Protein AF-A0A4Y2V5R8-F1 (afdb_monomer_lite)

Foldseek 3Di:
DDDDPPPPPDPPVLVVLVVVLVVLVVVCVVVVDPVSVVVNVVSVVVSVVVVVVVVVVVVVVLVVPDDPPVCSVVVVVVVVPDDDDDDDAQQAPVGGDDDPVSVVVRVVVVVCVVPDDDPPDDPVVVVVVVVVVVLVPDCPRVVVVVVVVVVPDDDD

Secondary structure (DSSP, 8-state):
-----------HHHHHHHHHHHHHHHHHHHH--HHHHHHHHHHHHHHHHHHHHHHHHHHHHHHHT--STTSHHHHHHHHHH---PPPPPPEETTEE--SHHHHHHHHHHHHHHHHSPP----HHHHHHHHHHHHHHSSTT-HHHHHHHHHHTPPP-

Radius of gyration: 37.51 Å; chains: 1; bounding box: 89×52×84 Å

Sequence (156 aa):
MVKKSTATYIHANIKDLIKTCNKTKKAWQTLRNPPIKTELNRIEKLIKKLDRNSSQKDQTEELEALNTKDGTLWRKAKIMRKKAQKIPALLGENGFAYSDSIKAETIALSLEKQFSLNDLSHRETENEVKKSTKNFSSPHSPITKLIISNAFSPLR

pLDDT: mean 82.67, std 16.79, range [32.62, 97.38]

Structure (mmCIF, N/CA/C/O backbone):
data_AF-A0A4Y2V5R8-F1
#
_entry.id   AF-A0A4Y2V5R8-F1
#
loop_
_atom_site.group_PDB
_atom_site.id
_atom_site.type_symbol
_atom_site.label_atom_id
_atom_site.label_alt_id
_atom_site.label_comp_id
_atom_site.label_asym_id
_atom_site.label_entity_id
_atom_site.label_seq_id
_atom_site.pdbx_PDB_ins_code
_atom_site.Cartn_x
_atom_site.Cartn_y
_atom_site.Cartn_z
_atom_site.occupancy
_atom_site.B_iso_or_equiv
_atom_site.auth_seq_id
_atom_site.auth_comp_id
_atom_site.auth_asym_id
_atom_site.auth_atom_id
_atom_site.pdbx_PDB_model_num
ATOM 1 N N . MET A 1 1 ? -18.496 -16.917 -2.580 1.00 35.00 1 MET A N 1
ATOM 2 C CA . MET A 1 1 ? -17.890 -16.032 -3.605 1.00 35.00 1 MET A CA 1
ATOM 3 C C . MET A 1 1 ? -16.376 -16.082 -3.454 1.00 35.00 1 MET A C 1
ATOM 5 O O . MET A 1 1 ? -15.861 -15.653 -2.429 1.00 35.00 1 MET A O 1
ATOM 9 N N . VAL A 1 2 ? -15.677 -16.692 -4.411 1.00 32.62 2 VAL A N 1
ATOM 10 C CA . VAL A 1 2 ? -14.219 -16.892 -4.363 1.00 32.62 2 VAL A CA 1
ATOM 11 C C . VAL A 1 2 ? -13.525 -15.550 -4.598 1.00 32.62 2 VAL A C 1
ATOM 13 O O . VAL A 1 2 ? -13.733 -14.917 -5.633 1.00 32.62 2 VAL A O 1
ATOM 16 N N . LYS A 1 3 ? -12.713 -15.100 -3.636 1.00 38.69 3 LYS A N 1
ATOM 17 C CA . LYS A 1 3 ? -11.822 -13.948 -3.816 1.00 38.69 3 LYS A CA 1
ATOM 18 C C . LYS A 1 3 ? -10.803 -14.328 -4.892 1.00 38.69 3 LYS A C 1
ATOM 20 O O . LYS A 1 3 ? -9.906 -15.122 -4.626 1.00 38.69 3 LYS A O 1
ATOM 25 N 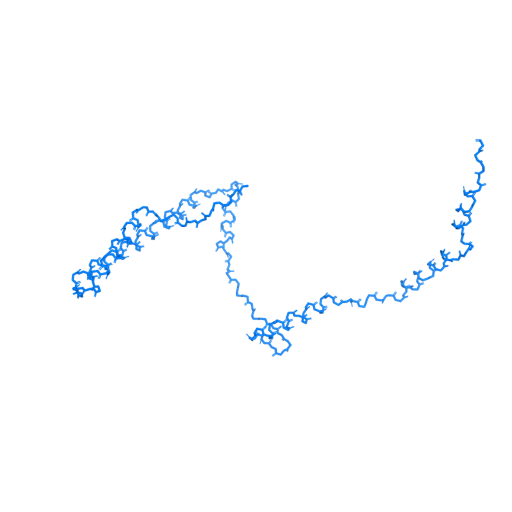N . LYS A 1 4 ? -10.969 -13.810 -6.113 1.00 35.03 4 LYS A N 1
ATOM 26 C CA . LYS A 1 4 ? -9.935 -13.906 -7.150 1.00 35.03 4 LYS A CA 1
ATOM 27 C C . LYS A 1 4 ? -8.678 -13.249 -6.585 1.00 35.03 4 LYS A C 1
ATOM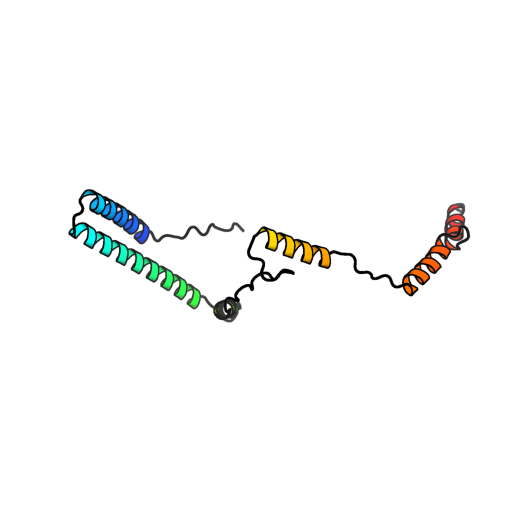 29 O O . LYS A 1 4 ? -8.737 -12.111 -6.122 1.00 35.03 4 LYS A O 1
ATOM 34 N N . SER A 1 5 ? -7.574 -13.987 -6.567 1.00 35.56 5 SER A N 1
ATOM 35 C CA . SER A 1 5 ? -6.269 -13.441 -6.225 1.00 35.56 5 SER A CA 1
ATOM 36 C C . SER A 1 5 ? -6.000 -12.251 -7.143 1.00 35.56 5 SER A C 1
ATOM 38 O O . SER A 1 5 ? -6.088 -12.359 -8.365 1.00 35.56 5 SER A O 1
ATOM 40 N N . THR A 1 6 ? -5.699 -11.093 -6.560 1.00 40.19 6 THR A N 1
ATOM 41 C CA . THR A 1 6 ? -5.209 -9.919 -7.286 1.00 40.19 6 THR A CA 1
ATOM 42 C C . THR A 1 6 ? -3.773 -10.192 -7.724 1.00 40.19 6 THR A C 1
ATOM 44 O O . THR A 1 6 ? -2.825 -9.598 -7.218 1.00 40.19 6 THR A O 1
ATOM 47 N N . ALA A 1 7 ? -3.589 -11.157 -8.624 1.00 45.28 7 ALA A N 1
ATOM 48 C CA . ALA A 1 7 ? -2.391 -11.218 -9.433 1.00 45.28 7 ALA A CA 1
ATOM 49 C C . ALA A 1 7 ? -2.414 -9.945 -10.278 1.00 45.28 7 ALA A C 1
ATOM 51 O O . ALA A 1 7 ? -3.287 -9.797 -11.132 1.00 45.28 7 ALA A O 1
ATOM 52 N N . THR A 1 8 ? -1.525 -8.999 -9.969 1.00 55.31 8 THR A N 1
ATOM 53 C CA . THR A 1 8 ? -1.347 -7.754 -10.717 1.00 55.31 8 THR A CA 1
ATOM 54 C C . THR A 1 8 ? -1.311 -8.100 -12.200 1.00 55.31 8 THR A C 1
ATOM 56 O O . THR A 1 8 ? -0.380 -8.761 -12.663 1.00 55.31 8 THR A O 1
ATOM 59 N N . TYR A 1 9 ? -2.370 -7.754 -12.929 1.00 61.19 9 TYR A N 1
ATOM 60 C CA . TYR A 1 9 ? -2.479 -8.043 -14.349 1.00 61.19 9 TYR A CA 1
ATOM 61 C C . TYR A 1 9 ? -1.428 -7.199 -15.070 1.00 61.19 9 TYR A C 1
ATOM 63 O O . TYR A 1 9 ? -1.610 -6.010 -15.310 1.00 61.19 9 TYR A O 1
ATOM 71 N N . ILE A 1 10 ? -0.275 -7.802 -15.359 1.00 63.09 10 ILE A N 1
ATOM 72 C CA . ILE A 1 10 ? 0.772 -7.147 -16.138 1.00 63.09 10 ILE A CA 1
ATOM 73 C C . ILE A 1 10 ? 0.345 -7.238 -17.600 1.00 63.09 10 ILE A C 1
ATOM 75 O O . ILE A 1 10 ? 0.365 -8.321 -18.188 1.00 63.09 10 ILE A O 1
ATOM 79 N N . HIS A 1 11 ? -0.036 -6.097 -18.176 1.00 66.25 11 HIS A N 1
ATOM 80 C CA . HIS A 1 11 ? -0.419 -5.971 -19.582 1.00 66.25 11 HIS A CA 1
ATOM 81 C C . HIS A 1 11 ? 0.610 -6.681 -20.481 1.00 66.25 11 HIS A C 1
ATOM 83 O O . HIS A 1 11 ? 1.816 -6.483 -20.303 1.00 66.25 11 HIS A O 1
ATOM 89 N N . ALA A 1 12 ? 0.160 -7.493 -21.448 1.00 68.38 12 ALA A N 1
ATOM 90 C CA . ALA A 1 12 ? 1.035 -8.355 -22.262 1.00 68.38 12 ALA A CA 1
ATOM 91 C C . ALA A 1 12 ? 2.247 -7.600 -22.857 1.00 68.38 12 ALA A C 1
ATOM 93 O O . ALA A 1 12 ? 3.382 -8.070 -22.773 1.00 68.38 12 ALA A O 1
ATOM 94 N N . ASN A 1 13 ? 2.020 -6.361 -23.306 1.00 79.06 13 ASN A N 1
ATOM 95 C CA . ASN A 1 13 ? 3.048 -5.457 -23.829 1.00 79.06 13 ASN A CA 1
ATOM 96 C C . ASN A 1 13 ? 4.162 -5.129 -22.811 1.00 79.06 13 ASN A C 1
ATOM 98 O O . ASN A 1 13 ? 5.335 -5.083 -23.175 1.00 79.06 13 ASN A O 1
ATOM 102 N N . ILE A 1 14 ? 3.834 -4.927 -21.529 1.00 87.12 14 ILE A N 1
ATOM 103 C CA . ILE A 1 14 ? 4.823 -4.622 -20.477 1.00 87.12 14 ILE A CA 1
ATOM 104 C C . ILE A 1 14 ? 5.665 -5.863 -20.169 1.00 87.12 14 ILE A C 1
ATOM 106 O O . ILE A 1 14 ? 6.881 -5.762 -19.999 1.00 87.12 14 ILE A O 1
ATOM 110 N N . LYS A 1 15 ? 5.045 -7.050 -20.151 1.00 89.62 15 LYS A N 1
ATOM 111 C CA . LYS A 1 15 ? 5.742 -8.317 -19.895 1.00 89.62 15 LYS A CA 1
ATOM 112 C C . LYS A 1 15 ? 6.829 -8.583 -20.936 1.00 89.62 15 LYS A C 1
ATOM 114 O O . LYS A 1 15 ? 7.936 -8.986 -20.574 1.00 89.62 15 LYS A O 1
ATOM 119 N N . ASP A 1 16 ? 6.542 -8.330 -22.208 1.00 91.81 16 ASP A N 1
ATOM 120 C CA . ASP A 1 16 ? 7.524 -8.517 -23.277 1.00 91.81 16 ASP A CA 1
ATOM 121 C C . ASP A 1 16 ? 8.633 -7.458 -23.242 1.00 91.81 16 ASP A C 1
ATOM 123 O O . ASP A 1 16 ? 9.807 -7.801 -23.397 1.00 91.81 16 ASP A O 1
ATOM 127 N N . LEU A 1 17 ? 8.317 -6.204 -22.899 1.00 92.44 17 LEU A N 1
ATOM 128 C CA . LEU A 1 17 ? 9.333 -5.177 -22.645 1.00 92.44 17 LEU A CA 1
ATOM 129 C C . LEU A 1 17 ? 10.257 -5.531 -21.473 1.00 92.44 17 LEU A C 1
ATOM 131 O O . LEU A 1 17 ? 11.459 -5.295 -21.565 1.00 92.44 17 LEU A O 1
ATOM 135 N N . ILE A 1 18 ? 9.734 -6.120 -20.394 1.00 94.00 18 ILE A N 1
ATOM 136 C CA . ILE A 1 18 ? 10.544 -6.580 -19.256 1.00 94.00 18 ILE A CA 1
ATOM 137 C C . ILE A 1 18 ? 11.506 -7.689 -19.695 1.00 94.00 18 ILE A C 1
ATOM 139 O O . ILE A 1 18 ? 12.686 -7.653 -19.341 1.00 94.00 18 ILE A O 1
ATOM 143 N N . LYS A 1 19 ? 11.047 -8.649 -20.512 1.00 95.12 19 LYS A N 1
ATOM 144 C CA . LYS A 1 19 ? 11.933 -9.684 -21.078 1.00 95.12 19 LYS A CA 1
ATOM 145 C C . LYS A 1 19 ? 13.054 -9.053 -21.902 1.00 95.12 19 LYS A C 1
ATOM 147 O O . LYS A 1 19 ? 14.213 -9.432 -21.736 1.00 95.12 19 LYS A O 1
ATOM 152 N N . THR A 1 20 ? 12.725 -8.088 -22.760 1.00 95.25 20 THR A N 1
ATOM 153 C CA . THR A 1 20 ? 13.712 -7.364 -23.573 1.00 95.25 20 THR A CA 1
ATOM 154 C C . THR A 1 20 ? 14.680 -6.573 -22.695 1.00 95.25 20 THR A C 1
ATOM 156 O O . THR A 1 20 ? 15.886 -6.687 -22.882 1.00 95.25 20 THR A O 1
ATOM 159 N N . CYS A 1 21 ? 14.191 -5.874 -21.666 1.00 96.31 21 CYS A N 1
ATOM 160 C CA . CYS A 1 21 ? 15.011 -5.165 -20.680 1.00 96.31 21 CYS A CA 1
ATOM 161 C C . CYS A 1 21 ? 16.029 -6.100 -20.011 1.00 96.31 21 CYS A C 1
ATOM 163 O O . CYS A 1 21 ? 17.222 -5.801 -19.973 1.00 96.31 21 CYS A O 1
ATOM 165 N N . ASN A 1 22 ? 15.584 -7.278 -19.563 1.00 96.69 22 ASN A N 1
ATOM 166 C CA . ASN A 1 22 ? 16.449 -8.275 -18.933 1.00 96.69 22 ASN A CA 1
ATOM 167 C C . ASN A 1 22 ? 17.522 -8.807 -19.898 1.00 96.69 22 ASN A C 1
ATOM 169 O O . ASN A 1 22 ? 18.683 -8.942 -19.508 1.00 96.69 22 ASN A O 1
ATOM 173 N N . LYS A 1 23 ? 17.163 -9.061 -21.165 1.00 96.81 23 LYS A N 1
ATOM 174 C CA . LYS A 1 23 ? 18.122 -9.464 -22.209 1.00 96.81 23 LYS A CA 1
ATOM 175 C C . LYS A 1 23 ? 19.164 -8.371 -22.467 1.00 96.81 23 LYS A C 1
ATOM 177 O O . LYS A 1 23 ? 20.358 -8.658 -22.447 1.00 96.81 23 LYS A O 1
ATOM 182 N N . THR A 1 24 ? 18.733 -7.122 -22.642 1.00 96.31 24 THR A N 1
ATOM 183 C CA . THR A 1 24 ? 19.624 -5.975 -22.882 1.00 96.31 24 THR A CA 1
ATOM 184 C C . THR A 1 24 ? 20.525 -5.701 -21.679 1.00 96.31 24 THR A C 1
ATOM 186 O O . THR A 1 24 ? 21.713 -5.431 -21.844 1.00 96.31 24 THR A O 1
ATOM 189 N N . LYS A 1 25 ? 20.004 -5.848 -20.454 1.00 97.12 25 LYS A N 1
ATOM 190 C CA . LYS A 1 25 ? 20.788 -5.744 -19.217 1.00 97.12 25 LYS A CA 1
ATOM 191 C C . LYS A 1 25 ? 21.885 -6.804 -19.160 1.00 97.12 25 LYS A C 1
ATOM 193 O O . LYS A 1 25 ? 23.025 -6.459 -18.859 1.00 97.12 25 LYS A O 1
ATOM 198 N N . LYS A 1 26 ? 21.565 -8.058 -19.504 1.00 97.38 26 LYS A N 1
ATOM 199 C CA . LYS A 1 26 ? 22.551 -9.144 -19.597 1.00 97.38 26 LYS A CA 1
ATOM 200 C C . LYS A 1 26 ? 23.624 -8.827 -20.644 1.00 97.38 26 LYS A C 1
ATOM 202 O O . LYS A 1 26 ? 24.806 -8.898 -20.334 1.00 97.38 26 LYS A O 1
ATOM 207 N N . ALA A 1 27 ? 23.225 -8.392 -21.841 1.00 95.81 27 ALA A N 1
ATOM 208 C CA . ALA A 1 27 ? 24.158 -8.012 -22.904 1.00 95.81 27 ALA A CA 1
ATOM 209 C C . ALA A 1 27 ? 25.083 -6.851 -22.492 1.00 95.81 27 ALA A C 1
ATOM 211 O O . ALA A 1 27 ? 26.280 -6.895 -22.761 1.00 95.81 27 ALA A O 1
ATOM 212 N N . TRP A 1 28 ? 24.560 -5.838 -21.791 1.00 96.38 28 TRP A N 1
ATOM 213 C CA . TRP A 1 28 ? 25.369 -4.735 -21.266 1.00 96.38 28 TRP A CA 1
ATOM 214 C C . TRP A 1 28 ? 26.354 -5.195 -20.188 1.00 96.38 28 TRP A C 1
ATOM 216 O O . TRP A 1 28 ? 27.493 -4.739 -20.178 1.00 96.38 28 TRP A O 1
ATOM 226 N N . GLN A 1 29 ? 25.948 -6.099 -19.294 1.00 94.88 29 GLN A N 1
ATOM 227 C CA . GLN A 1 29 ? 26.838 -6.642 -18.265 1.00 94.88 29 GLN A CA 1
ATOM 228 C C . GLN A 1 29 ? 27.978 -7.472 -18.864 1.00 94.88 29 GLN A C 1
ATOM 230 O O . GLN A 1 29 ? 29.096 -7.387 -18.371 1.00 94.88 29 GLN A O 1
ATOM 235 N N . THR A 1 30 ? 27.709 -8.229 -19.931 1.00 96.12 30 THR A N 1
ATOM 236 C CA . THR A 1 30 ? 28.722 -9.045 -20.613 1.00 96.12 30 THR A CA 1
ATOM 237 C C . THR A 1 30 ? 29.659 -8.210 -21.483 1.00 96.12 30 THR A C 1
ATOM 239 O O . THR A 1 30 ? 30.868 -8.373 -21.404 1.00 96.12 30 THR A O 1
ATOM 242 N N . LEU A 1 31 ? 29.114 -7.324 -22.321 1.00 94.81 31 LEU A N 1
ATOM 243 C CA . LEU A 1 31 ? 29.891 -6.623 -23.350 1.00 94.81 31 LEU A CA 1
ATOM 244 C C . LEU A 1 31 ? 30.400 -5.248 -22.898 1.00 94.81 31 LEU A C 1
ATOM 246 O O . LEU A 1 31 ? 31.283 -4.687 -23.528 1.00 94.81 31 LEU A O 1
ATOM 250 N N . ARG A 1 32 ? 29.805 -4.661 -21.851 1.00 93.94 32 ARG A N 1
ATOM 251 C CA . ARG A 1 32 ? 30.072 -3.300 -21.342 1.00 93.94 32 ARG A CA 1
ATOM 252 C C . ARG A 1 32 ? 30.003 -2.176 -22.395 1.00 93.94 32 ARG A C 1
ATOM 254 O O . ARG A 1 32 ? 30.476 -1.069 -22.159 1.00 93.94 32 ARG A O 1
ATOM 261 N N . ASN A 1 33 ? 29.311 -2.410 -23.509 1.00 94.00 33 ASN A N 1
ATOM 262 C CA . ASN A 1 33 ? 29.197 -1.458 -24.615 1.00 94.00 33 ASN A CA 1
ATOM 263 C C . ASN A 1 33 ? 28.243 -0.283 -24.294 1.00 94.00 33 ASN A C 1
ATOM 265 O O . ASN A 1 33 ? 27.080 -0.524 -23.939 1.00 94.00 33 ASN A O 1
ATOM 269 N N . PRO A 1 34 ? 28.667 0.985 -24.481 1.00 94.56 34 PRO A N 1
ATOM 270 C CA . PRO A 1 34 ? 27.826 2.161 -24.235 1.00 94.56 34 PRO A CA 1
ATOM 271 C C . PRO A 1 34 ? 26.506 2.213 -25.030 1.00 94.56 34 PRO A C 1
ATOM 273 O O . PRO A 1 34 ? 25.485 2.532 -24.420 1.00 94.56 34 PRO A O 1
ATOM 276 N N . PRO A 1 35 ? 26.442 1.833 -26.326 1.00 96.06 35 PRO A N 1
ATOM 277 C CA . PRO A 1 35 ? 25.173 1.816 -27.065 1.00 96.06 35 PRO A CA 1
ATOM 278 C C . PRO A 1 35 ? 24.108 0.908 -26.431 1.00 96.06 35 PRO A C 1
ATOM 280 O O . PRO A 1 35 ? 22.936 1.271 -26.355 1.00 96.06 35 PRO A O 1
ATOM 283 N N . ILE A 1 36 ? 24.518 -0.239 -25.877 1.00 94.50 36 ILE A N 1
ATOM 284 C CA . ILE A 1 36 ? 23.610 -1.176 -25.196 1.00 94.50 36 ILE A CA 1
ATOM 285 C C . ILE A 1 36 ? 23.059 -0.551 -23.906 1.00 94.50 36 ILE A C 1
ATOM 287 O O . ILE A 1 36 ? 21.896 -0.760 -23.558 1.00 94.50 36 ILE A O 1
ATOM 291 N N . LYS A 1 37 ? 23.860 0.266 -23.207 1.00 95.75 37 LYS A N 1
ATOM 292 C CA . LYS A 1 37 ? 23.397 1.008 -22.026 1.00 95.75 37 LYS A CA 1
ATOM 293 C C . LYS A 1 37 ? 22.338 2.049 -22.391 1.00 95.75 37 LYS A C 1
ATOM 295 O O . LYS A 1 37 ? 21.372 2.212 -21.645 1.00 95.75 37 LYS A O 1
ATOM 300 N N . THR A 1 38 ? 22.492 2.724 -23.527 1.00 97.12 38 THR A N 1
ATOM 301 C CA . THR A 1 38 ? 21.497 3.678 -24.034 1.00 97.12 38 THR A CA 1
ATOM 302 C C . THR A 1 38 ? 20.170 2.987 -24.333 1.00 97.12 38 THR A C 1
ATOM 304 O O . THR A 1 38 ? 19.128 3.448 -23.861 1.00 97.12 38 THR A O 1
ATOM 307 N N . GLU A 1 39 ? 20.202 1.845 -25.024 1.00 95.81 39 GLU A N 1
ATOM 308 C CA . GLU A 1 39 ? 18.996 1.057 -25.306 1.00 95.81 39 GLU A CA 1
ATOM 309 C C . GLU A 1 39 ? 18.342 0.513 -24.031 1.00 95.81 39 GLU A C 1
ATOM 311 O O . GLU A 1 39 ? 17.124 0.603 -23.871 1.00 95.81 39 GLU A O 1
ATOM 316 N N . LEU A 1 40 ? 19.134 0.038 -23.064 1.00 96.50 40 LEU A N 1
ATOM 317 C CA . LEU A 1 40 ? 18.623 -0.365 -21.751 1.00 96.50 40 LEU A CA 1
ATOM 318 C C . LEU A 1 40 ? 17.859 0.781 -21.074 1.00 96.50 40 LEU A C 1
ATOM 320 O O . LEU A 1 40 ? 16.705 0.611 -20.683 1.00 96.50 40 LEU A O 1
ATOM 324 N N . ASN A 1 41 ? 18.470 1.966 -20.988 1.00 96.12 41 ASN A N 1
ATOM 325 C CA . ASN A 1 41 ? 17.847 3.137 -20.372 1.00 96.12 41 ASN A CA 1
ATOM 326 C C . ASN A 1 41 ? 16.562 3.560 -21.116 1.00 96.12 41 ASN A C 1
ATOM 328 O O . ASN A 1 41 ? 15.600 4.015 -20.490 1.00 96.12 41 ASN A O 1
ATOM 332 N N . ARG A 1 42 ? 16.524 3.422 -22.450 1.00 96.62 42 ARG A N 1
ATOM 333 C CA . ARG A 1 42 ? 15.333 3.692 -23.272 1.00 96.62 42 ARG A CA 1
ATOM 334 C C . ARG A 1 42 ? 14.195 2.727 -22.937 1.00 96.62 42 ARG A C 1
ATOM 336 O O . ARG A 1 42 ? 13.071 3.180 -22.716 1.00 96.62 42 ARG A O 1
ATOM 343 N N . ILE A 1 43 ? 14.486 1.429 -22.857 1.00 95.38 43 ILE A N 1
ATOM 344 C CA . ILE A 1 43 ? 13.500 0.395 -22.509 1.00 95.38 43 ILE A CA 1
ATOM 345 C C . ILE A 1 43 ? 12.978 0.610 -21.081 1.00 95.38 43 ILE A C 1
ATOM 347 O O . ILE A 1 43 ? 11.769 0.582 -20.863 1.00 95.38 43 ILE A O 1
ATOM 351 N N . GLU A 1 44 ? 13.852 0.908 -20.115 1.00 95.50 44 GLU A N 1
ATOM 352 C CA . GLU A 1 44 ? 13.453 1.209 -18.732 1.00 95.50 44 GLU A CA 1
ATOM 353 C C . GLU A 1 44 ? 12.514 2.423 -18.644 1.00 95.50 44 GLU A C 1
ATOM 355 O O . GLU A 1 44 ? 11.510 2.389 -17.926 1.00 95.50 44 GLU A O 1
ATOM 360 N N . LYS A 1 45 ? 12.804 3.498 -19.392 1.00 95.50 45 LYS A N 1
ATOM 361 C CA . LYS A 1 45 ? 11.919 4.673 -19.479 1.00 95.50 45 LYS A CA 1
ATOM 362 C C . LYS A 1 45 ? 10.562 4.313 -20.079 1.00 95.50 45 LYS A C 1
ATOM 364 O O . LYS A 1 45 ? 9.541 4.796 -19.590 1.00 95.50 45 LYS A O 1
ATOM 369 N N . LEU A 1 46 ? 10.543 3.471 -21.110 1.00 94.12 46 LEU A N 1
ATOM 370 C CA . LEU A 1 46 ? 9.308 3.043 -21.761 1.00 94.12 46 LEU A CA 1
ATOM 371 C C . LEU A 1 46 ? 8.435 2.202 -20.822 1.00 94.12 46 LEU A C 1
ATOM 373 O O . LEU A 1 46 ? 7.238 2.461 -20.733 1.00 94.12 46 LEU A O 1
ATOM 377 N N . ILE A 1 47 ? 9.033 1.278 -20.061 1.00 94.19 47 ILE A N 1
ATOM 378 C CA . ILE A 1 47 ? 8.329 0.498 -19.029 1.00 94.19 47 ILE A CA 1
ATOM 379 C C . ILE A 1 47 ? 7.688 1.436 -18.002 1.00 94.19 47 ILE A C 1
ATOM 381 O O . ILE A 1 47 ? 6.484 1.359 -17.779 1.00 94.19 47 ILE A O 1
ATOM 385 N N . LYS A 1 48 ? 8.459 2.380 -17.440 1.00 92.44 48 LYS A N 1
ATOM 386 C CA . LYS A 1 48 ? 7.941 3.363 -16.468 1.00 92.44 48 LYS A CA 1
ATOM 387 C C . LYS A 1 48 ? 6.805 4.210 -17.041 1.00 92.44 48 LYS A C 1
ATOM 389 O O . LYS A 1 48 ? 5.875 4.552 -16.319 1.00 92.44 48 LYS A O 1
ATOM 394 N N . LYS A 1 49 ? 6.882 4.585 -18.322 1.00 93.19 49 LYS A N 1
ATOM 395 C CA . LYS A 1 49 ? 5.829 5.360 -18.992 1.00 93.19 49 LYS A CA 1
ATOM 396 C C . LYS A 1 49 ? 4.549 4.540 -19.148 1.00 93.19 49 LYS A C 1
ATOM 398 O O . LYS A 1 49 ? 3.479 5.044 -18.836 1.00 93.19 49 LYS A O 1
ATOM 403 N N . LEU A 1 50 ? 4.658 3.297 -19.615 1.00 91.75 50 LEU A N 1
ATOM 404 C CA . LEU A 1 50 ? 3.499 2.422 -19.803 1.00 91.75 50 LEU A CA 1
ATOM 405 C C . LEU A 1 50 ? 2.811 2.091 -18.477 1.00 91.75 50 LEU A C 1
ATOM 407 O O . LEU A 1 50 ? 1.592 2.156 -18.416 1.00 91.75 50 LEU A O 1
ATOM 411 N N . ASP A 1 51 ? 3.587 1.820 -17.431 1.00 90.50 51 ASP A N 1
ATOM 412 C CA . ASP A 1 51 ? 3.088 1.538 -16.080 1.00 90.50 51 ASP A CA 1
ATOM 413 C C . ASP A 1 51 ? 2.326 2.727 -15.464 1.00 90.50 51 ASP A C 1
ATOM 415 O O . ASP A 1 51 ? 1.243 2.580 -14.891 1.00 90.50 51 ASP A O 1
ATOM 419 N N . ARG A 1 52 ? 2.845 3.947 -15.656 1.00 90.62 52 ARG A N 1
ATOM 420 C CA . ARG A 1 52 ? 2.135 5.178 -15.272 1.00 90.62 52 ARG A CA 1
ATOM 421 C C . ARG A 1 52 ? 0.844 5.352 -16.061 1.00 90.62 52 ARG A C 1
ATOM 423 O O . ARG A 1 52 ? -0.180 5.668 -15.469 1.00 90.62 52 ARG A O 1
ATOM 430 N N . ASN A 1 53 ? 0.890 5.133 -17.374 1.00 90.56 53 ASN A N 1
ATOM 431 C CA . ASN A 1 53 ? -0.276 5.291 -18.237 1.00 90.56 53 ASN A CA 1
ATOM 432 C C . ASN A 1 53 ? -1.381 4.280 -17.903 1.00 90.56 53 ASN A C 1
ATOM 434 O O . ASN A 1 53 ? -2.546 4.663 -17.895 1.00 90.56 53 ASN A O 1
ATOM 438 N N . SER A 1 54 ? -1.041 3.017 -17.618 1.00 88.62 54 SER A N 1
ATOM 439 C CA . SER A 1 54 ? -2.032 2.021 -17.192 1.00 88.62 54 SER A CA 1
ATOM 440 C C . SER A 1 54 ? -2.632 2.386 -15.842 1.00 88.62 54 SER A C 1
ATOM 442 O O . SER A 1 54 ? -3.847 2.433 -15.721 1.00 88.62 54 SER A O 1
ATOM 444 N N . SER A 1 55 ? -1.798 2.758 -14.867 1.00 87.12 55 SER A N 1
ATOM 445 C CA . SER A 1 55 ? -2.283 3.189 -13.550 1.00 87.12 55 SER A CA 1
ATOM 446 C C . SER A 1 55 ? -3.213 4.401 -13.652 1.00 87.12 55 SER A C 1
ATOM 448 O O . SER A 1 55 ? -4.235 4.462 -12.977 1.00 87.12 55 SER A O 1
ATOM 450 N N . GLN A 1 56 ? -2.871 5.369 -14.507 1.00 90.62 56 GLN A N 1
ATOM 451 C CA . GLN A 1 56 ? -3.703 6.542 -14.753 1.00 90.62 56 GLN A CA 1
ATOM 452 C C . GLN A 1 56 ? -5.025 6.160 -15.422 1.00 90.62 56 GLN A C 1
ATOM 454 O O . GLN A 1 56 ? -6.063 6.674 -15.021 1.00 90.62 56 GLN A O 1
ATOM 459 N N . LYS A 1 57 ? -4.994 5.253 -16.404 1.00 90.25 57 LYS A N 1
ATOM 460 C CA . LYS A 1 57 ? -6.194 4.758 -17.079 1.00 90.25 57 LYS A CA 1
ATOM 461 C C . LYS A 1 57 ? -7.143 4.061 -16.098 1.00 90.25 57 LYS A C 1
ATOM 463 O O . LYS A 1 57 ? -8.321 4.400 -16.055 1.00 90.25 57 LYS A O 1
ATOM 468 N N . ASP A 1 58 ? -6.618 3.169 -15.264 1.00 88.06 58 ASP A N 1
ATOM 469 C CA . ASP A 1 58 ? -7.404 2.471 -14.243 1.00 88.06 58 ASP A CA 1
ATOM 470 C C . ASP A 1 58 ? -8.034 3.470 -13.254 1.00 88.06 58 ASP A C 1
ATOM 472 O O . ASP A 1 58 ? -9.201 3.347 -12.887 1.00 88.06 58 ASP A O 1
ATOM 476 N N . GLN A 1 59 ? -7.285 4.506 -12.855 1.00 89.31 59 GLN A N 1
ATOM 477 C CA . GLN A 1 59 ? -7.802 5.583 -12.006 1.00 89.31 59 GLN A CA 1
ATOM 478 C C . GLN A 1 59 ? -8.905 6.394 -12.693 1.00 89.31 59 GLN A C 1
ATOM 480 O O . GLN A 1 59 ? -9.889 6.738 -12.042 1.00 89.31 59 GLN A O 1
ATOM 485 N N . THR A 1 60 ? -8.761 6.718 -13.980 1.00 92.50 60 THR A N 1
ATOM 486 C CA . THR A 1 60 ? -9.797 7.448 -14.724 1.00 92.50 60 THR A CA 1
ATOM 487 C C . THR A 1 60 ? -11.064 6.619 -14.880 1.00 92.50 60 THR A C 1
ATOM 489 O O . THR A 1 60 ? -12.142 7.127 -14.596 1.00 92.50 60 THR A O 1
ATOM 492 N N . GLU A 1 61 ? -10.938 5.334 -15.218 1.00 91.81 61 GLU A N 1
ATOM 493 C CA . GLU A 1 61 ? -12.079 4.418 -15.319 1.00 91.81 61 GLU A CA 1
ATOM 494 C C . GLU A 1 61 ? -12.785 4.257 -13.963 1.00 91.81 61 GLU A C 1
ATOM 496 O O . GLU A 1 61 ? -14.013 4.286 -13.889 1.00 91.81 61 GLU A O 1
ATOM 501 N N . GLU A 1 62 ? -12.024 4.156 -12.865 1.00 90.75 62 GLU A N 1
ATOM 502 C CA . GLU A 1 62 ? -12.594 4.105 -11.516 1.00 90.75 62 GLU A CA 1
ATOM 503 C C . GLU A 1 62 ? -13.377 5.382 -11.181 1.00 90.75 62 GLU A C 1
ATOM 505 O O . GLU A 1 62 ? -14.446 5.294 -10.579 1.00 90.75 62 GLU A O 1
ATOM 510 N N . LEU A 1 63 ? -12.862 6.560 -11.555 1.00 90.88 63 LEU A N 1
ATOM 511 C CA . LEU A 1 63 ? -13.525 7.844 -11.317 1.00 90.88 63 LEU A CA 1
ATOM 512 C C . LEU A 1 63 ? -14.794 8.009 -12.162 1.00 90.88 63 LEU A C 1
ATOM 514 O O . LEU A 1 63 ? -15.799 8.483 -11.635 1.00 90.88 63 LEU A O 1
ATOM 518 N N . GLU A 1 64 ? -14.764 7.603 -13.431 1.00 92.06 64 GLU A N 1
ATOM 519 C CA . GLU A 1 64 ? -15.929 7.621 -14.326 1.00 92.06 64 GLU A CA 1
ATOM 520 C C . GLU A 1 64 ? -17.035 6.668 -13.852 1.00 92.06 64 GLU A C 1
ATOM 522 O O . GLU A 1 64 ? -18.218 6.969 -13.995 1.00 92.06 64 GLU A O 1
ATOM 527 N N . ALA A 1 65 ? -16.665 5.549 -13.223 1.00 92.38 65 ALA A N 1
ATO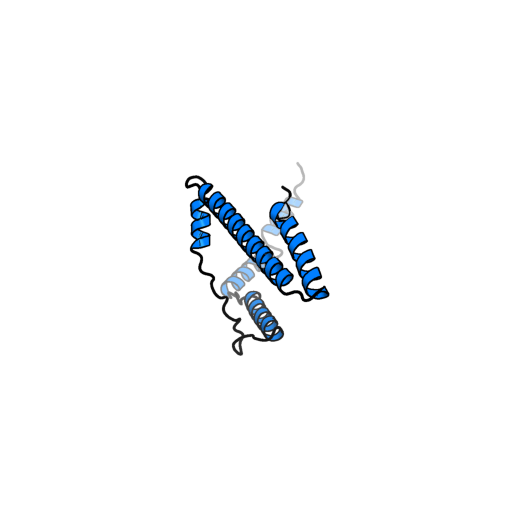M 528 C CA . ALA A 1 65 ? -17.607 4.593 -12.647 1.00 92.38 65 ALA A CA 1
ATOM 529 C C . ALA A 1 65 ? -18.250 5.060 -11.321 1.00 92.38 65 ALA A C 1
ATOM 531 O O . ALA A 1 65 ? -19.130 4.374 -10.786 1.00 92.38 65 ALA A O 1
ATOM 532 N N . LEU A 1 66 ? -17.824 6.191 -10.742 1.00 93.06 66 LEU A N 1
ATOM 533 C CA . LEU A 1 66 ? -18.408 6.695 -9.497 1.00 93.06 66 LEU A CA 1
ATOM 534 C C . LEU A 1 66 ? -19.816 7.242 -9.727 1.00 93.06 66 LEU A C 1
ATOM 536 O O . LEU A 1 66 ? -20.074 8.021 -10.638 1.00 93.06 66 LEU A O 1
ATOM 540 N N . ASN A 1 67 ? -20.722 6.892 -8.818 1.00 92.12 67 ASN A N 1
ATOM 541 C CA . ASN A 1 67 ? -22.124 7.275 -8.891 1.00 92.12 67 ASN A CA 1
ATOM 542 C C . ASN A 1 67 ? -22.590 7.902 -7.571 1.00 92.12 67 ASN A C 1
ATOM 544 O O . ASN A 1 67 ? -22.109 7.566 -6.481 1.00 92.12 67 ASN A O 1
ATOM 548 N N . THR A 1 68 ? -23.560 8.811 -7.668 1.00 88.75 68 THR A N 1
ATOM 549 C CA . THR A 1 68 ? -24.189 9.475 -6.519 1.00 88.75 68 THR A CA 1
ATOM 550 C C . THR A 1 68 ? -25.250 8.599 -5.856 1.00 88.75 68 THR A C 1
ATOM 552 O O . THR A 1 68 ? -25.386 8.654 -4.636 1.00 88.75 68 THR A O 1
ATOM 555 N N . LYS A 1 69 ? -25.956 7.751 -6.620 1.00 91.81 69 LYS A N 1
ATOM 556 C CA . LYS A 1 69 ? -27.070 6.927 -6.108 1.00 91.81 69 LYS A CA 1
ATOM 557 C C . LYS A 1 69 ? -26.602 5.776 -5.213 1.00 91.81 69 LYS A C 1
ATOM 559 O O . LYS A 1 69 ? -27.171 5.555 -4.152 1.00 91.81 69 LYS A O 1
ATOM 564 N N . ASP A 1 70 ? -25.519 5.099 -5.593 1.00 90.31 70 ASP A N 1
ATOM 565 C CA . ASP A 1 70 ? -25.043 3.885 -4.901 1.00 90.31 70 ASP A CA 1
ATOM 566 C C . ASP A 1 70 ? -24.086 4.189 -3.728 1.00 90.31 70 ASP A C 1
ATOM 568 O O . ASP A 1 70 ? -23.523 3.289 -3.093 1.00 90.31 70 ASP A O 1
ATOM 572 N N . GLY A 1 71 ? -23.848 5.478 -3.451 1.00 89.94 71 GLY A N 1
ATOM 573 C CA . GLY A 1 71 ? -22.950 5.954 -2.397 1.00 89.94 71 GLY A CA 1
ATOM 574 C C . GLY A 1 71 ? -21.459 5.688 -2.654 1.00 89.94 71 GLY A C 1
ATOM 575 O O . GLY A 1 71 ? -20.634 5.942 -1.770 1.00 89.94 71 GLY A O 1
ATOM 576 N N . THR A 1 72 ? -21.085 5.194 -3.840 1.00 93.50 72 THR A N 1
ATOM 577 C CA . THR A 1 72 ? -19.691 4.901 -4.225 1.00 93.50 72 THR A CA 1
ATOM 578 C C . THR A 1 72 ? -18.842 6.167 -4.251 1.00 93.50 72 THR A C 1
ATOM 580 O O . THR A 1 72 ? -17.752 6.177 -3.670 1.00 93.50 72 THR A O 1
ATOM 583 N N . LEU A 1 73 ? -19.385 7.265 -4.789 1.00 94.25 73 LEU A N 1
ATOM 584 C CA . LEU A 1 73 ? -18.746 8.582 -4.768 1.00 94.25 73 LEU A CA 1
ATOM 585 C C . LEU A 1 73 ? -18.424 9.037 -3.335 1.00 94.25 73 LEU A C 1
ATOM 587 O O . LEU A 1 73 ? -17.297 9.436 -3.041 1.00 94.25 73 LEU A O 1
ATOM 591 N N . TRP A 1 74 ? -19.389 8.919 -2.415 1.00 94.44 74 TRP A N 1
ATOM 592 C CA . TRP A 1 74 ? -19.213 9.343 -1.022 1.00 94.44 74 TRP A CA 1
ATOM 593 C C . TRP A 1 74 ? -18.159 8.512 -0.286 1.00 94.44 74 TRP A C 1
ATOM 595 O O . TRP A 1 74 ? -17.317 9.061 0.428 1.00 94.44 74 TRP A O 1
ATOM 605 N N . ARG A 1 75 ? -18.152 7.186 -0.481 1.00 93.94 75 ARG A N 1
ATOM 606 C CA . ARG A 1 75 ? -17.133 6.307 0.116 1.00 93.94 75 ARG A CA 1
ATOM 607 C C . ARG A 1 75 ? -15.734 6.650 -0.393 1.00 93.94 75 ARG A C 1
ATOM 609 O O . ARG A 1 75 ? -14.823 6.782 0.427 1.00 93.94 75 ARG A O 1
ATOM 616 N N . LYS A 1 76 ? -15.564 6.842 -1.707 1.00 93.25 76 LYS A N 1
ATOM 617 C CA . LYS A 1 76 ? -14.275 7.229 -2.302 1.00 93.25 76 LYS A CA 1
ATOM 618 C C . LYS A 1 76 ? -13.808 8.583 -1.766 1.00 93.25 76 LYS A C 1
ATOM 620 O O . LYS A 1 76 ? -12.691 8.676 -1.262 1.00 93.25 76 LYS A O 1
ATOM 625 N N . ALA A 1 77 ? -14.683 9.591 -1.755 1.00 93.12 77 ALA A N 1
ATOM 626 C CA . ALA A 1 77 ? -14.384 10.913 -1.202 1.00 93.12 77 ALA A CA 1
ATOM 627 C C . ALA A 1 77 ? -13.981 10.846 0.282 1.00 93.12 77 ALA A C 1
ATOM 629 O O . ALA A 1 77 ? -13.011 11.482 0.697 1.00 93.12 77 ALA A O 1
ATOM 630 N N . LYS A 1 78 ? -14.673 10.031 1.086 1.00 93.81 78 LYS A N 1
ATOM 631 C CA . LYS A 1 78 ? -14.337 9.812 2.500 1.00 93.81 78 LYS A CA 1
ATOM 632 C C . LYS A 1 78 ? -12.941 9.210 2.673 1.00 93.81 78 LYS A C 1
ATOM 634 O O . LYS A 1 78 ? -12.200 9.659 3.545 1.00 93.81 78 LYS A O 1
ATOM 639 N N . ILE A 1 79 ? -12.572 8.225 1.851 1.00 91.25 79 ILE A N 1
ATOM 640 C CA . ILE A 1 79 ? -11.233 7.617 1.868 1.00 91.25 79 ILE A CA 1
ATOM 641 C C . ILE A 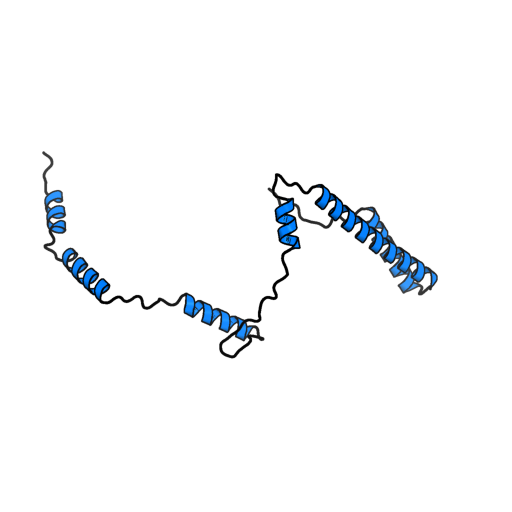1 79 ? -10.173 8.650 1.470 1.00 91.25 79 ILE A C 1
ATOM 643 O O . ILE A 1 79 ? -9.184 8.795 2.181 1.00 91.25 79 ILE A O 1
ATOM 647 N N . MET A 1 80 ? -10.402 9.418 0.399 1.00 89.88 80 MET A N 1
ATOM 648 C CA . MET A 1 80 ? -9.464 10.446 -0.075 1.00 89.88 80 MET A CA 1
ATOM 649 C C . MET A 1 80 ? -9.244 11.574 0.943 1.00 89.88 80 MET A C 1
ATOM 651 O O . MET A 1 80 ? -8.146 12.110 1.047 1.00 89.88 80 MET A O 1
ATOM 655 N N . ARG A 1 81 ? -10.273 11.929 1.722 1.00 91.75 81 ARG A N 1
ATOM 656 C CA . ARG A 1 81 ? -10.182 12.952 2.779 1.00 91.75 81 ARG A CA 1
ATOM 657 C C . ARG A 1 81 ? -9.535 12.437 4.064 1.00 91.75 81 ARG A C 1
ATOM 659 O O . ARG A 1 81 ? -9.161 13.246 4.916 1.00 91.75 81 ARG A O 1
ATOM 666 N N . LYS A 1 82 ? -9.430 11.117 4.248 1.00 89.44 82 LYS A N 1
ATOM 667 C CA . LYS A 1 82 ? -8.877 10.527 5.468 1.00 89.44 82 LYS A CA 1
ATOM 668 C C . LYS A 1 82 ? -7.376 10.810 5.532 1.00 89.44 82 LYS A C 1
ATOM 670 O O . LYS A 1 82 ? -6.581 10.186 4.839 1.00 89.44 82 LYS A O 1
ATOM 675 N N . LYS A 1 83 ? -6.977 11.724 6.416 1.00 86.94 83 LYS A N 1
ATOM 676 C CA . LYS A 1 83 ? -5.563 11.924 6.753 1.00 86.94 83 LYS A CA 1
ATOM 677 C C . LYS A 1 83 ? -5.059 10.710 7.529 1.00 86.94 83 LYS A C 1
ATOM 679 O O . LYS A 1 83 ? -5.703 10.298 8.499 1.00 86.94 83 LYS A O 1
ATOM 684 N N . ALA A 1 84 ? -3.914 10.166 7.123 1.00 83.00 84 ALA A N 1
ATOM 685 C CA . ALA A 1 84 ? -3.226 9.139 7.892 1.00 83.00 84 ALA A CA 1
ATOM 686 C C . ALA A 1 84 ? -2.890 9.709 9.277 1.00 83.00 84 ALA A C 1
ATOM 688 O O . ALA A 1 84 ? -2.117 10.659 9.396 1.00 83.00 84 ALA A O 1
ATOM 689 N N . GLN A 1 85 ? -3.524 9.165 10.313 1.00 84.50 85 GLN A N 1
ATOM 690 C CA . GLN A 1 85 ? -3.180 9.499 11.687 1.00 84.50 85 GLN A CA 1
ATOM 691 C C . GLN A 1 85 ? -1.934 8.701 12.051 1.00 84.50 85 GLN A C 1
ATOM 693 O O . GLN A 1 85 ? -1.887 7.491 11.818 1.00 84.50 85 GLN A O 1
ATOM 698 N N . LYS A 1 86 ? -0.919 9.375 12.593 1.00 87.44 86 LYS A N 1
ATOM 699 C CA . LYS A 1 86 ? 0.226 8.676 13.174 1.00 87.44 86 LYS A CA 1
ATOM 700 C C . LYS A 1 86 ? -0.278 7.956 14.420 1.00 87.44 86 LYS A C 1
ATOM 702 O O . LYS A 1 86 ? -0.850 8.599 15.296 1.00 87.44 86 LYS A O 1
ATOM 707 N N . ILE A 1 87 ? -0.095 6.640 14.475 1.00 86.00 87 ILE A N 1
ATOM 708 C CA . ILE A 1 87 ? -0.336 5.887 15.706 1.00 86.00 87 ILE A CA 1
ATOM 709 C C . ILE A 1 87 ? 0.686 6.414 16.725 1.00 86.00 87 ILE A C 1
ATOM 711 O O . ILE A 1 87 ? 1.882 6.393 16.413 1.00 86.00 87 ILE A O 1
ATOM 715 N N . PRO A 1 88 ? 0.253 6.964 17.874 1.00 85.94 88 PRO A N 1
ATOM 716 C CA . PRO A 1 88 ? 1.186 7.454 18.879 1.00 85.94 88 PRO A CA 1
ATOM 717 C C . PRO A 1 88 ? 2.008 6.288 19.434 1.00 85.94 88 PRO A C 1
ATOM 719 O O . PRO A 1 88 ? 1.555 5.142 19.445 1.00 85.94 88 PRO A O 1
ATOM 722 N N . ALA A 1 89 ? 3.228 6.580 19.883 1.00 89.06 89 ALA A N 1
ATOM 723 C CA . ALA A 1 89 ? 4.048 5.582 20.554 1.00 89.06 89 ALA A CA 1
ATOM 724 C C . ALA A 1 89 ? 3.332 5.079 21.816 1.00 89.06 89 ALA A C 1
ATOM 726 O O . ALA A 1 89 ? 2.673 5.853 22.514 1.00 89.06 89 ALA A O 1
ATOM 727 N N . LEU A 1 90 ? 3.458 3.779 22.088 1.00 91.81 90 LEU A N 1
ATOM 728 C CA . LEU A 1 90 ? 2.889 3.166 23.283 1.00 91.81 90 LEU A CA 1
ATOM 729 C C . LEU A 1 90 ? 3.532 3.794 24.520 1.00 91.81 90 LEU A C 1
ATOM 731 O O . LEU A 1 90 ? 4.758 3.861 24.615 1.00 91.81 90 LEU A O 1
ATOM 735 N N . LEU A 1 91 ? 2.694 4.273 25.434 1.00 89.62 91 LEU A N 1
ATOM 736 C CA . LEU A 1 91 ? 3.113 4.864 26.695 1.00 89.62 91 LEU A CA 1
ATOM 737 C C . LEU A 1 91 ? 2.934 3.815 27.793 1.00 89.62 91 LEU A C 1
ATOM 739 O O . LEU A 1 91 ? 1.807 3.426 28.090 1.00 89.62 91 LEU A O 1
ATOM 743 N N . GLY A 1 92 ? 4.047 3.341 28.342 1.00 85.19 92 GLY A N 1
ATOM 744 C CA . GLY A 1 92 ? 4.082 2.545 29.564 1.00 85.19 92 GLY A CA 1
ATOM 745 C C . GLY A 1 92 ? 4.318 3.422 30.792 1.00 85.19 92 GLY A C 1
ATOM 746 O O . GLY A 1 92 ? 4.437 4.644 30.689 1.00 85.19 92 GLY A O 1
ATOM 747 N N . GLU A 1 93 ? 4.422 2.794 31.961 1.00 82.19 93 GLU A N 1
ATOM 748 C CA . GLU A 1 93 ? 4.640 3.492 33.239 1.00 82.19 93 GLU A CA 1
ATOM 749 C C . GLU A 1 93 ? 5.942 4.308 33.247 1.00 82.19 93 GLU A C 1
ATOM 751 O O . GLU A 1 93 ? 5.973 5.438 33.728 1.00 82.19 93 GLU A O 1
ATOM 756 N N . ASN A 1 94 ? 6.992 3.779 32.612 1.00 83.81 94 ASN A N 1
ATOM 757 C CA . ASN A 1 94 ? 8.318 4.401 32.558 1.00 83.81 94 ASN A CA 1
ATOM 758 C C . ASN A 1 94 ? 8.511 5.298 31.317 1.00 83.81 94 ASN A C 1
ATOM 760 O O . ASN A 1 94 ? 9.641 5.630 30.955 1.00 83.81 94 ASN A O 1
ATOM 764 N N . GLY A 1 95 ? 7.423 5.674 30.634 1.00 89.00 95 GLY A N 1
ATOM 765 C CA . GLY A 1 95 ? 7.450 6.468 29.405 1.00 89.00 95 GLY A CA 1
ATOM 766 C C . GLY A 1 95 ? 7.255 5.632 28.138 1.00 89.00 95 GLY A C 1
ATOM 767 O O . GLY A 1 95 ? 6.515 4.652 28.127 1.00 89.00 95 GLY A O 1
ATOM 768 N N . PHE A 1 96 ? 7.857 6.048 27.020 1.00 91.12 96 PHE A N 1
ATOM 769 C CA . PHE A 1 96 ? 7.631 5.391 25.728 1.00 91.12 96 PHE A CA 1
ATOM 770 C C . PHE A 1 96 ? 8.212 3.970 25.678 1.00 91.12 96 PHE A C 1
ATOM 772 O O . PHE A 1 96 ? 9.391 3.745 25.953 1.00 91.12 96 PHE A O 1
ATOM 779 N N . ALA A 1 97 ? 7.391 3.014 25.248 1.00 92.19 97 ALA A N 1
ATOM 780 C CA . ALA A 1 97 ? 7.764 1.615 25.099 1.00 92.19 97 ALA A CA 1
ATOM 781 C C . ALA A 1 97 ? 8.507 1.375 23.772 1.00 92.19 97 ALA A C 1
ATOM 783 O O . ALA A 1 97 ? 7.898 1.145 22.722 1.00 92.19 97 ALA A O 1
ATOM 784 N N . TYR A 1 98 ? 9.841 1.439 23.810 1.00 89.88 98 TYR A N 1
ATOM 785 C CA . TYR A 1 98 ? 10.681 1.258 22.620 1.00 89.88 98 TYR A CA 1
ATOM 786 C C . TYR A 1 98 ? 10.988 -0.212 22.304 1.00 89.88 98 TYR A C 1
ATOM 788 O O . TYR A 1 98 ? 10.854 -0.622 21.147 1.00 89.88 98 TYR A O 1
ATOM 796 N N . SER A 1 99 ? 11.373 -1.007 23.308 1.00 92.81 99 SER A N 1
ATOM 797 C CA . SER A 1 99 ? 11.667 -2.433 23.133 1.00 92.81 99 SER A CA 1
ATOM 798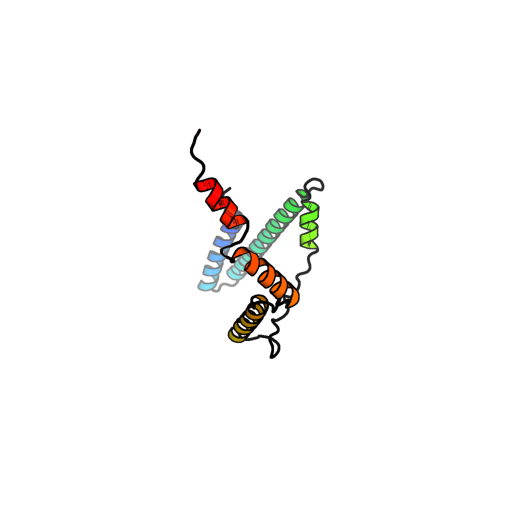 C C . SER A 1 99 ? 10.393 -3.274 23.117 1.00 92.81 99 SER A C 1
ATOM 800 O O . SER A 1 99 ? 9.360 -2.892 23.669 1.00 92.81 99 SER A O 1
ATOM 802 N N . ASP A 1 100 ? 10.464 -4.442 22.486 1.00 94.00 100 ASP A N 1
ATOM 803 C CA . ASP A 1 100 ? 9.297 -5.314 22.348 1.00 94.00 100 ASP A CA 1
ATOM 804 C C . ASP A 1 100 ? 8.865 -5.934 23.682 1.00 94.00 100 ASP A C 1
ATOM 806 O O . ASP A 1 100 ? 7.667 -6.092 23.909 1.00 94.00 100 ASP A O 1
ATOM 810 N N . SER A 1 101 ? 9.807 -6.185 24.601 1.00 94.06 101 SER A N 1
ATOM 811 C CA . SER A 1 101 ? 9.493 -6.621 25.968 1.00 94.06 101 SER A CA 1
ATOM 812 C C . SER A 1 101 ? 8.669 -5.574 26.720 1.00 94.06 101 SER A C 1
ATOM 814 O O . SER A 1 101 ? 7.600 -5.893 27.231 1.00 94.06 101 SER A O 1
ATOM 816 N N . ILE A 1 102 ? 9.094 -4.305 26.689 1.00 92.44 102 ILE A N 1
ATOM 817 C CA . ILE A 1 102 ? 8.392 -3.209 27.373 1.00 92.44 102 ILE A CA 1
ATOM 818 C C . ILE A 1 102 ? 6.999 -3.006 26.765 1.00 92.44 102 ILE A C 1
ATOM 820 O O . ILE A 1 102 ? 6.038 -2.750 27.488 1.00 92.44 102 ILE A O 1
ATOM 824 N N . LYS A 1 103 ? 6.849 -3.151 25.440 1.00 94.00 103 LYS A N 1
ATOM 825 C CA . LYS A 1 103 ? 5.528 -3.094 24.788 1.00 94.00 103 LYS A CA 1
ATOM 826 C C . LYS A 1 103 ? 4.618 -4.222 25.268 1.00 94.00 103 LYS A C 1
ATOM 828 O O . LYS A 1 103 ? 3.453 -3.962 25.558 1.00 94.00 103 LYS A O 1
ATOM 833 N N . ALA A 1 104 ? 5.134 -5.450 25.341 1.00 95.31 104 ALA A N 1
ATOM 834 C CA . ALA A 1 104 ? 4.370 -6.607 25.794 1.00 95.31 104 ALA A CA 1
ATOM 835 C C . ALA A 1 104 ? 3.916 -6.443 27.250 1.00 95.31 104 ALA A C 1
ATOM 837 O O . ALA A 1 104 ? 2.736 -6.628 27.539 1.00 95.31 104 ALA A O 1
ATOM 838 N N . GLU A 1 105 ? 4.816 -6.012 28.134 1.00 94.50 105 GLU A N 1
ATOM 839 C CA . GLU A 1 105 ? 4.512 -5.731 29.541 1.00 94.50 105 GLU A CA 1
ATOM 840 C C . GLU A 1 105 ? 3.481 -4.607 29.688 1.00 94.50 105 GLU A C 1
ATOM 842 O O . GLU A 1 105 ? 2.492 -4.767 30.396 1.00 94.50 105 GLU A O 1
ATOM 847 N N . THR A 1 106 ? 3.644 -3.502 28.953 1.00 95.06 106 THR A N 1
ATOM 848 C CA . THR A 1 106 ? 2.692 -2.376 28.974 1.00 95.06 106 THR A CA 1
ATOM 849 C C . THR A 1 106 ? 1.282 -2.827 28.582 1.00 95.06 106 THR A C 1
ATOM 851 O O . THR A 1 106 ? 0.295 -2.433 29.206 1.00 95.06 106 THR A O 1
ATOM 854 N N . ILE A 1 107 ? 1.173 -3.668 27.549 1.00 94.06 107 ILE A N 1
ATOM 855 C CA . ILE A 1 107 ? -0.111 -4.228 27.116 1.00 94.06 107 ILE A CA 1
ATOM 856 C C . ILE A 1 107 ? -0.657 -5.188 28.177 1.00 94.06 107 ILE A C 1
ATOM 858 O O . ILE A 1 107 ? -1.836 -5.096 28.507 1.00 94.06 107 ILE A O 1
ATOM 862 N N . ALA A 1 108 ? 0.176 -6.072 28.729 1.00 95.50 108 ALA A N 1
ATOM 863 C CA . ALA A 1 108 ? -0.230 -7.021 29.762 1.00 95.50 108 ALA A CA 1
ATOM 864 C C . ALA A 1 108 ? -0.800 -6.308 30.997 1.00 95.50 108 ALA A C 1
ATOM 866 O O . ALA A 1 108 ? -1.914 -6.626 31.400 1.00 95.50 108 ALA A O 1
ATOM 867 N N . LEU A 1 109 ? -0.108 -5.286 31.513 1.00 93.12 109 LEU A N 1
ATOM 868 C CA . LEU A 1 109 ? -0.558 -4.472 32.649 1.00 93.12 109 LEU A CA 1
ATOM 869 C C . LEU A 1 109 ? -1.874 -3.744 32.351 1.00 93.12 109 LEU A C 1
ATOM 871 O O . LEU A 1 109 ? -2.796 -3.727 33.169 1.00 93.12 109 LEU A O 1
ATOM 875 N N . SER A 1 110 ? -1.993 -3.153 31.156 1.00 93.25 110 SER A N 1
ATOM 876 C CA . SER A 1 110 ? -3.231 -2.487 30.745 1.00 93.25 110 SER A CA 1
ATOM 877 C C . SER A 1 110 ? -4.407 -3.460 30.678 1.00 93.25 110 SER A C 1
ATOM 879 O O . SER A 1 110 ? -5.515 -3.088 31.063 1.00 93.25 110 SER A O 1
ATOM 881 N N . LEU A 1 111 ? -4.195 -4.672 30.160 1.00 94.25 111 LEU A N 1
ATOM 882 C CA . LEU A 1 111 ? -5.236 -5.693 30.071 1.00 94.25 111 LEU A CA 1
ATOM 883 C C . LEU A 1 111 ? -5.574 -6.247 31.457 1.00 94.25 111 LEU A C 1
ATOM 885 O O . LEU A 1 111 ? -6.750 -6.333 31.789 1.00 94.25 111 LEU A O 1
ATOM 889 N N . GLU A 1 112 ? -4.581 -6.549 32.292 1.00 94.31 112 GLU A N 1
ATOM 890 C CA . GLU A 1 112 ? -4.782 -6.989 33.676 1.00 94.31 112 GLU A CA 1
ATOM 891 C C . GLU A 1 112 ? -5.690 -6.018 34.436 1.00 94.31 112 GLU A C 1
ATOM 893 O O . GLU A 1 112 ? -6.699 -6.434 34.996 1.00 94.31 112 GLU A O 1
ATOM 898 N N . LYS A 1 113 ? -5.416 -4.711 34.345 1.00 90.38 113 LYS A N 1
ATOM 899 C CA . LYS A 1 113 ? -6.240 -3.664 34.966 1.00 90.38 113 LYS A CA 1
ATOM 900 C C . LYS A 1 113 ? -7.660 -3.571 34.395 1.00 90.38 113 LYS A C 1
ATOM 902 O O . LYS A 1 113 ? -8.585 -3.169 35.094 1.00 90.38 113 LYS A O 1
ATOM 907 N N . GLN A 1 114 ? -7.846 -3.877 33.112 1.00 92.75 114 GLN A N 1
ATOM 908 C CA . GLN A 1 114 ? -9.169 -3.865 32.476 1.00 92.75 114 GLN A CA 1
ATOM 909 C C . GLN A 1 114 ? -9.995 -5.105 32.818 1.00 92.75 114 GLN A C 1
ATOM 911 O O . GLN A 1 114 ? -11.221 -5.026 32.861 1.00 92.75 114 GLN A O 1
ATOM 916 N N . PHE A 1 115 ? -9.330 -6.238 33.041 1.00 91.88 115 PHE A N 1
ATOM 917 C CA . PHE A 1 115 ? -9.961 -7.525 33.320 1.00 91.88 115 PHE A CA 1
ATOM 918 C C . PHE A 1 115 ? -9.927 -7.917 34.803 1.00 91.88 115 PHE A C 1
ATOM 920 O O . PHE A 1 115 ? -10.459 -8.966 35.164 1.00 91.88 115 PHE A O 1
ATOM 927 N N . SER A 1 116 ? -9.362 -7.085 35.677 1.00 87.88 116 SER A N 1
ATOM 928 C CA . SER A 1 116 ? -9.500 -7.230 37.123 1.00 87.88 116 SER A CA 1
ATOM 929 C C . SER A 1 116 ? -10.944 -6.964 37.553 1.00 87.88 116 SER A C 1
ATOM 931 O O . SER A 1 116 ? -11.577 -6.014 37.087 1.00 87.88 116 SER A O 1
ATOM 933 N N . LEU A 1 117 ? -11.469 -7.804 38.452 1.00 85.88 117 LEU A N 1
ATOM 934 C CA . LEU A 1 117 ? -12.785 -7.592 39.052 1.00 85.88 117 LEU A CA 1
ATOM 935 C C . LEU A 1 117 ? -12.803 -6.222 39.732 1.00 85.88 117 LEU A C 1
ATOM 937 O O . LEU A 1 117 ? -12.013 -5.959 40.637 1.00 85.88 117 LEU A O 1
ATOM 941 N N . ASN A 1 118 ? -13.726 -5.365 39.306 1.00 81.69 118 ASN A N 1
ATOM 942 C CA . ASN A 1 118 ? -14.023 -4.158 40.056 1.00 81.69 118 ASN A CA 1
ATOM 943 C C . ASN A 1 118 ? -14.551 -4.569 41.433 1.00 81.69 118 ASN A C 1
ATOM 945 O O . ASN A 1 118 ? -15.384 -5.477 41.529 1.00 81.69 118 ASN A O 1
ATOM 949 N N . ASP A 1 119 ? -14.106 -3.879 42.480 1.00 76.62 119 ASP A N 1
ATOM 950 C CA . ASP A 1 119 ? -14.754 -3.958 43.783 1.00 76.62 119 ASP A CA 1
ATOM 951 C C . ASP A 1 119 ? -16.121 -3.267 43.680 1.00 76.62 119 ASP A C 1
ATOM 953 O O . ASP A 1 119 ? -16.275 -2.070 43.908 1.00 76.62 119 ASP A O 1
ATOM 957 N N . LEU A 1 120 ? -17.107 -4.029 43.209 1.00 74.12 120 LEU A N 1
ATOM 958 C CA . LEU A 1 120 ? -18.510 -3.633 43.160 1.00 74.12 120 LEU A CA 1
ATOM 959 C C . LEU A 1 120 ? -19.233 -4.041 44.448 1.00 74.12 120 LEU A C 1
ATOM 961 O O . LEU A 1 120 ? -20.464 -4.116 44.441 1.00 74.12 120 LEU A O 1
ATOM 965 N N . SER A 1 121 ? -18.499 -4.360 45.527 1.00 77.94 121 SER A N 1
ATOM 966 C CA . SER A 1 121 ? -19.118 -4.750 46.789 1.00 77.94 121 SER A CA 1
ATOM 967 C C . SER A 1 121 ? -19.974 -3.595 47.304 1.00 77.94 121 SER A C 1
ATOM 969 O O . SER A 1 121 ? -19.510 -2.521 47.686 1.00 77.94 121 SER A O 1
ATOM 971 N N . HIS A 1 122 ? -21.286 -3.804 47.260 1.00 83.50 122 HIS A N 1
ATOM 972 C CA . HIS A 1 122 ? -22.254 -2.875 47.809 1.00 83.50 122 HIS A CA 1
ATOM 973 C C . HIS A 1 122 ? -22.861 -3.531 49.036 1.00 83.50 122 HIS A C 1
ATOM 975 O O . HIS A 1 122 ? -23.771 -4.360 48.944 1.00 83.50 122 HIS A O 1
ATOM 981 N N . ARG A 1 123 ? -22.317 -3.170 50.202 1.00 84.88 123 ARG A N 1
ATOM 982 C CA . ARG A 1 123 ? -22.627 -3.796 51.494 1.00 84.88 123 ARG A CA 1
ATOM 983 C C . ARG A 1 123 ? -24.129 -3.895 51.766 1.00 84.88 123 ARG A C 1
ATOM 985 O O . ARG A 1 123 ? -24.580 -4.884 52.337 1.00 84.88 123 ARG A O 1
ATOM 992 N N . GLU A 1 124 ? -24.910 -2.891 51.382 1.00 86.06 124 GLU A N 1
ATOM 993 C CA . GLU A 1 124 ? -26.364 -2.894 51.587 1.00 86.06 124 GLU A CA 1
ATOM 994 C C . GLU A 1 124 ? -27.053 -3.950 50.719 1.00 86.06 124 GLU A C 1
ATOM 996 O O . GLU A 1 124 ? -27.828 -4.755 51.234 1.00 86.06 124 GLU A O 1
ATOM 1001 N N . THR A 1 125 ? -26.683 -4.022 49.439 1.00 85.44 125 THR A N 1
ATOM 1002 C CA . THR A 1 125 ? -27.219 -5.004 48.487 1.00 85.44 125 THR A CA 1
ATOM 1003 C C . THR A 1 125 ? -26.840 -6.418 48.907 1.00 85.44 125 THR A C 1
ATOM 1005 O O . THR A 1 125 ? -27.674 -7.321 48.908 1.00 85.44 125 THR A O 1
ATOM 1008 N N . GLU A 1 126 ? -25.596 -6.624 49.337 1.00 88.19 126 GLU A N 1
ATOM 1009 C CA . GLU A 1 126 ? -25.146 -7.919 49.845 1.00 88.19 126 GLU A CA 1
ATOM 1010 C C . GLU A 1 126 ? -25.901 -8.345 51.107 1.00 88.19 126 GLU A C 1
ATOM 1012 O O . GLU A 1 126 ? -26.246 -9.520 51.261 1.00 88.19 126 GLU A O 1
ATOM 1017 N N . ASN A 1 127 ? -26.187 -7.404 52.010 1.00 89.31 127 ASN A N 1
ATOM 1018 C CA . ASN A 1 127 ? -26.974 -7.672 53.210 1.00 89.31 127 ASN A CA 1
ATOM 1019 C C . ASN A 1 127 ? -28.430 -8.010 52.870 1.00 89.31 127 ASN A C 1
ATOM 1021 O O . ASN A 1 127 ? -28.993 -8.931 53.465 1.00 89.31 127 ASN A O 1
ATOM 1025 N N . GLU A 1 128 ? -29.030 -7.321 51.900 1.00 88.25 128 GLU A N 1
ATOM 1026 C CA . GLU A 1 128 ? -30.394 -7.587 51.441 1.00 88.25 128 GLU A CA 1
ATOM 1027 C C . GLU A 1 128 ? -30.513 -8.952 50.746 1.00 88.25 128 GLU A C 1
ATOM 1029 O O . GLU A 1 128 ? -31.416 -9.737 51.058 1.00 88.25 128 GLU A O 1
ATOM 1034 N N . VAL A 1 129 ? -29.548 -9.302 49.890 1.00 87.00 129 VAL A N 1
ATOM 1035 C CA . VAL A 1 129 ? -29.463 -10.624 49.253 1.00 87.00 129 VAL A CA 1
ATOM 1036 C C . VAL A 1 129 ? -29.258 -11.721 50.299 1.00 87.00 129 VAL A C 1
ATOM 1038 O O . VAL A 1 129 ? -29.959 -12.736 50.273 1.00 87.00 129 VAL A O 1
ATOM 1041 N N . LYS A 1 130 ? -28.356 -11.527 51.274 1.00 87.75 130 LYS A N 1
ATOM 1042 C CA . LYS A 1 130 ? -28.148 -12.483 52.380 1.00 87.75 130 LYS A CA 1
ATOM 1043 C C . LYS A 1 130 ? -29.398 -12.647 53.243 1.00 87.75 130 LYS A C 1
ATOM 1045 O O . LYS A 1 130 ? -29.708 -13.761 53.658 1.00 87.75 130 LYS A O 1
ATOM 1050 N N . LYS A 1 131 ? -30.133 -11.565 53.516 1.00 86.75 131 LYS A N 1
ATOM 1051 C CA . LYS A 1 131 ? -31.403 -11.623 54.255 1.00 86.75 131 LYS A CA 1
ATOM 1052 C C . LYS A 1 131 ? -32.459 -12.402 53.468 1.00 86.75 131 LYS A C 1
ATOM 1054 O O . LYS A 1 131 ? -33.124 -13.260 54.040 1.00 86.75 131 LYS A O 1
ATOM 1059 N N . SER A 1 132 ? -32.569 -12.152 52.165 1.00 83.62 132 SER A N 1
ATOM 1060 C CA . SER A 1 132 ? -33.539 -12.814 51.288 1.00 83.62 132 SER A CA 1
ATOM 1061 C C . SER A 1 132 ? -33.243 -14.307 51.123 1.00 83.62 132 SER A C 1
ATOM 1063 O O . SER A 1 132 ? -34.121 -15.135 51.343 1.00 83.62 132 SER A O 1
ATOM 1065 N N . THR A 1 133 ? -31.995 -14.680 50.828 1.00 82.44 133 THR A N 1
ATOM 1066 C CA . THR A 1 133 ? -31.563 -16.083 50.649 1.00 82.44 133 THR A CA 1
ATOM 1067 C C . THR A 1 133 ? -31.703 -16.931 51.916 1.00 82.44 133 THR A C 1
ATOM 1069 O O . THR A 1 133 ? -32.121 -18.087 51.831 1.00 82.44 133 THR A O 1
ATOM 1072 N N . LYS A 1 134 ? -31.459 -16.363 53.106 1.00 79.12 134 LYS A N 1
ATOM 1073 C CA . LYS A 1 134 ? -31.717 -17.046 54.389 1.00 79.12 134 LYS A CA 1
ATOM 1074 C C . LYS A 1 134 ? -33.183 -17.456 54.565 1.00 79.12 134 LYS A C 1
ATOM 1076 O O . LYS A 1 134 ? -33.445 -18.509 55.141 1.00 79.12 134 LYS A O 1
ATOM 1081 N N . ASN A 1 135 ? -34.128 -16.679 54.033 1.00 67.00 135 ASN A N 1
ATOM 1082 C CA . ASN A 1 135 ? -35.552 -17.022 54.094 1.00 67.00 135 ASN A CA 1
ATOM 1083 C C . ASN A 1 135 ? -35.912 -18.203 53.173 1.00 67.00 135 ASN A C 1
ATOM 1085 O O . ASN A 1 135 ? -36.836 -18.952 53.482 1.00 67.00 135 ASN A O 1
ATOM 1089 N N . PHE A 1 136 ? -35.168 -18.408 52.080 1.00 64.69 136 PHE A N 1
ATOM 1090 C CA . PHE A 1 136 ? -35.368 -19.536 51.161 1.00 64.69 136 PHE A CA 1
ATOM 1091 C C . PHE A 1 136 ? -34.738 -20.844 51.658 1.00 64.69 136 PHE A C 1
ATOM 1093 O O . PHE A 1 136 ? -35.300 -21.910 51.428 1.00 64.69 136 PHE A O 1
ATOM 1100 N N . SER A 1 137 ? -33.604 -20.775 52.364 1.00 60.72 137 SER A N 1
ATOM 1101 C CA . SER A 1 137 ? -32.889 -21.962 52.862 1.00 60.72 137 SER A CA 1
ATOM 1102 C C . SER A 1 137 ? -33.430 -22.514 54.191 1.00 60.72 137 SER A C 1
ATOM 1104 O O . SER A 1 137 ? -32.927 -23.527 54.678 1.00 60.72 137 SER A O 1
ATOM 1106 N N . SER A 1 138 ? -34.425 -21.864 54.805 1.00 59.97 138 SER A N 1
ATOM 1107 C CA . SER A 1 138 ? -35.058 -22.374 56.024 1.00 59.97 138 SER A CA 1
ATOM 1108 C C . SER A 1 138 ? -35.937 -23.597 55.702 1.00 59.97 138 SER A C 1
ATOM 1110 O O . SER A 1 138 ? -36.805 -23.488 54.829 1.00 59.97 138 SER A O 1
ATOM 1112 N N . PRO A 1 139 ? -35.795 -24.736 56.416 1.00 56.94 139 PRO A N 1
ATOM 1113 C CA . PRO A 1 139 ? -36.589 -25.951 56.182 1.00 56.94 139 PRO A CA 1
ATOM 1114 C C . PRO A 1 139 ? -38.110 -25.731 56.265 1.00 56.94 139 PRO A C 1
ATOM 1116 O O . PRO A 1 139 ? -38.887 -26.530 55.745 1.00 56.94 139 PRO A O 1
ATOM 1119 N N . HIS A 1 140 ? -38.544 -24.633 56.892 1.00 53.66 140 HIS A N 1
ATOM 1120 C CA . HIS A 1 140 ? -39.947 -24.264 57.077 1.00 53.66 140 HIS A CA 1
ATOM 1121 C C . HIS A 1 140 ? -40.464 -23.184 56.116 1.00 53.66 140 HIS A C 1
ATOM 1123 O O . HIS A 1 140 ? -41.527 -22.613 56.379 1.00 53.66 140 HIS A O 1
ATOM 1129 N N . SER A 1 141 ? -39.760 -22.891 55.016 1.00 54.94 141 SER A N 1
ATOM 1130 C CA . SER A 1 141 ? -40.263 -21.915 54.047 1.00 54.94 141 SER A CA 1
ATOM 1131 C C . SER A 1 141 ? -41.615 -22.367 53.452 1.00 54.94 141 SER A C 1
ATOM 1133 O O . SER A 1 141 ? -41.865 -23.565 53.281 1.00 54.94 141 SER A O 1
ATOM 1135 N N . PRO A 1 142 ? -42.531 -21.439 53.121 1.00 56.66 142 PRO A N 1
ATOM 1136 C CA . PRO A 1 142 ? -43.828 -21.791 52.534 1.00 56.66 142 PRO A CA 1
ATOM 1137 C C . PRO A 1 142 ? -43.692 -22.622 51.248 1.00 56.66 142 PRO A C 1
ATOM 1139 O O . PRO A 1 142 ? -44.560 -23.433 50.939 1.00 56.66 142 PRO A O 1
ATOM 1142 N N . ILE A 1 143 ? -42.577 -22.455 50.529 1.00 54.16 143 ILE A N 1
ATOM 1143 C CA . ILE A 1 143 ? -42.278 -23.126 49.262 1.00 54.16 143 ILE A CA 1
ATOM 1144 C C . ILE A 1 143 ? -41.949 -24.607 49.490 1.00 54.16 143 ILE A C 1
ATOM 1146 O O . ILE A 1 143 ? -42.454 -25.453 48.755 1.00 54.16 143 ILE A O 1
ATOM 1150 N N . THR A 1 144 ? -41.179 -24.956 50.530 1.00 53.72 144 THR A N 1
ATOM 1151 C CA . THR A 1 144 ? -40.922 -26.371 50.858 1.00 53.72 144 THR A CA 1
ATOM 1152 C C . THR A 1 144 ? -42.198 -27.068 51.328 1.00 53.72 144 THR A C 1
ATOM 1154 O O . THR A 1 144 ? -42.433 -28.214 50.951 1.00 53.72 144 THR A O 1
ATOM 1157 N N . LYS A 1 145 ? -43.087 -26.365 52.049 1.00 54.44 145 LYS A N 1
ATOM 1158 C CA . LYS A 1 145 ? -44.420 -26.886 52.404 1.00 54.44 145 LYS A CA 1
ATOM 1159 C C . LYS A 1 145 ? -45.309 -27.137 51.177 1.00 54.44 145 LYS A C 1
ATOM 1161 O O . LYS A 1 145 ? -45.974 -28.166 51.144 1.00 54.44 145 LYS A O 1
ATOM 1166 N N . LEU A 1 146 ? -45.289 -26.248 50.177 1.00 56.47 146 LEU A N 1
ATOM 1167 C CA . LEU A 1 146 ? -46.092 -26.378 48.950 1.00 56.47 146 LEU A CA 1
ATOM 1168 C C . LEU A 1 146 ? -45.627 -27.542 48.054 1.00 56.47 146 LEU A C 1
ATOM 1170 O O . LEU A 1 146 ? -46.441 -28.247 47.460 1.00 56.47 146 LEU A O 1
ATOM 1174 N N . ILE A 1 147 ? -44.311 -27.764 47.964 1.00 58.19 147 ILE A N 1
ATOM 1175 C CA . ILE A 1 147 ? -43.736 -28.885 47.202 1.00 58.19 147 ILE A CA 1
ATOM 1176 C C . ILE A 1 147 ? -44.080 -30.222 47.876 1.00 58.19 147 ILE A C 1
ATOM 1178 O O . ILE A 1 147 ? -44.478 -31.166 47.196 1.00 58.19 147 ILE A O 1
ATOM 1182 N N . ILE A 1 148 ? -43.997 -30.294 49.211 1.0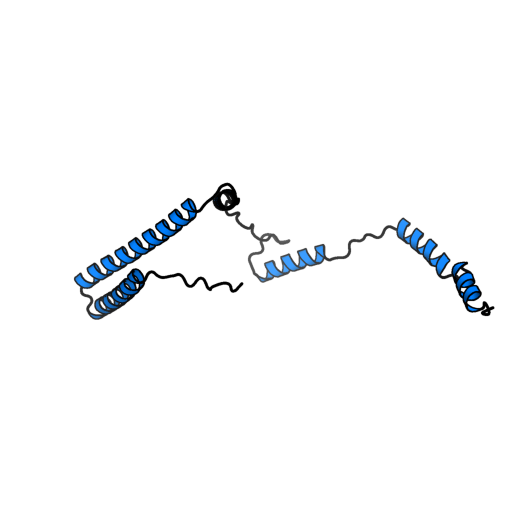0 57.31 148 ILE A N 1
ATOM 1183 C CA . ILE A 1 148 ? -44.338 -31.507 49.972 1.00 57.31 148 ILE A CA 1
ATOM 1184 C C . ILE A 1 148 ? -45.849 -31.801 49.909 1.00 57.31 148 ILE A C 1
ATOM 1186 O O . ILE A 1 148 ? -46.227 -32.958 49.743 1.00 57.31 148 ILE A O 1
ATOM 1190 N N . SER A 1 149 ? -46.722 -30.785 49.975 1.00 57.81 149 SER A N 1
ATOM 1191 C CA . SER A 1 149 ? -48.179 -30.982 49.871 1.00 57.81 149 SER A CA 1
ATOM 1192 C C . SER A 1 149 ? -48.629 -31.440 48.480 1.00 57.81 149 SER A C 1
ATOM 1194 O O . SER A 1 149 ? -49.541 -32.258 48.365 1.00 57.81 149 SER A O 1
ATOM 1196 N N . ASN A 1 150 ? -47.974 -30.956 47.420 1.00 56.88 150 ASN A N 1
ATOM 1197 C CA . ASN A 1 150 ? -48.310 -31.331 46.044 1.00 56.88 150 ASN A CA 1
ATOM 1198 C C . ASN A 1 150 ? -47.800 -32.729 45.661 1.00 56.88 150 ASN A C 1
ATOM 1200 O O . ASN A 1 150 ? -48.398 -33.373 44.805 1.00 56.88 150 ASN A O 1
ATOM 1204 N N . ALA A 1 151 ? -46.741 -33.227 46.308 1.00 54.88 151 ALA A N 1
ATOM 1205 C CA . ALA A 1 151 ? -46.222 -34.578 46.080 1.00 54.88 151 ALA A CA 1
ATOM 1206 C C . ALA A 1 151 ? -47.076 -35.693 46.727 1.00 54.88 151 ALA A C 1
ATOM 1208 O O . ALA A 1 151 ? -46.916 -36.858 46.373 1.00 54.88 151 ALA A O 1
ATOM 1209 N N . PHE A 1 152 ? -47.978 -35.351 47.656 1.00 56.84 152 PHE A N 1
ATOM 1210 C CA . PHE A 1 152 ? -48.775 -36.306 48.446 1.00 56.84 152 PHE A CA 1
ATOM 1211 C C . PHE A 1 152 ? -50.286 -36.276 48.162 1.00 56.84 152 PHE A C 1
ATOM 1213 O O . PHE A 1 152 ? -51.066 -36.859 48.914 1.00 56.84 152 PHE A O 1
ATOM 1220 N N . SER A 1 153 ? -50.728 -35.621 47.087 1.00 49.59 153 SER A N 1
ATOM 1221 C CA . SER A 1 153 ? -52.145 -35.638 46.702 1.00 49.59 153 SER A CA 1
ATOM 1222 C C . SER A 1 153 ? -52.469 -36.915 45.904 1.00 49.59 153 SER A C 1
ATOM 1224 O O . SER A 1 153 ? -51.890 -37.099 44.832 1.00 49.59 153 SER A O 1
ATOM 1226 N N . PRO A 1 154 ? -53.366 -37.809 46.376 1.00 49.25 154 PRO A N 1
ATOM 1227 C CA . PRO A 1 154 ? -53.749 -38.998 45.622 1.00 49.25 154 PRO A CA 1
ATOM 1228 C C . PRO A 1 154 ? -54.595 -38.591 44.412 1.00 49.25 154 PRO A C 1
ATOM 1230 O O . PRO A 1 154 ? -55.533 -37.803 44.551 1.00 49.25 154 PRO A O 1
ATOM 1233 N N . LEU A 1 155 ? -54.263 -39.142 43.242 1.00 50.84 155 LEU A N 1
ATOM 1234 C CA . LEU A 1 155 ? -55.078 -39.052 42.029 1.00 50.84 155 LEU A CA 1
ATOM 1235 C C . LEU A 1 155 ? -56.491 -39.556 42.350 1.00 50.84 155 LEU A C 1
ATOM 1237 O O . LEU A 1 155 ? -56.658 -40.702 42.772 1.00 50.84 155 LEU A O 1
ATOM 1241 N N . ARG A 1 156 ? -57.472 -38.667 42.207 1.00 42.28 156 ARG A N 1
ATOM 1242 C CA . ARG A 1 156 ? -58.896 -38.959 42.362 1.00 42.28 156 ARG A CA 1
ATOM 1243 C C . ARG A 1 156 ? -59.517 -39.237 41.005 1.00 42.28 156 ARG A C 1
ATOM 1245 O O . ARG A 1 156 ? -59.121 -38.536 40.047 1.00 42.28 156 ARG A O 1
#

Organism: Araneus ventricosus (NCBI:txid182803)